Protein AF-A0A7S5YGH6-F1 (afdb_monomer)

Sequence (84 aa):
LVHSSTLVAAGVWFVMRYDYLLHFSSSVVIFSIMLLLTVFITGVSSFFFFDLKKIVALSTCNNISWCVLYLIFGDVMLSLFQLV

Organism: Echinococcus granulosus (NCBI:txid6210)

Structure (mmCIF, N/CA/C/O backbone):
data_AF-A0A7S5YGH6-F1
#
_entry.id   AF-A0A7S5YGH6-F1
#
loop_
_atom_site.group_PDB
_atom_site.id
_atom_site.type_symbol
_atom_site.label_atom_id
_atom_site.label_alt_id
_atom_site.label_comp_id
_atom_site.label_asym_id
_atom_site.label_entity_id
_atom_site.label_seq_id
_atom_site.pdbx_PDB_ins_code
_atom_site.Cartn_x
_atom_site.Cartn_y
_atom_site.Cartn_z
_atom_site.occupancy
_atom_site.B_iso_or_equiv
_atom_site.auth_seq_id
_atom_site.auth_comp_id
_atom_site.auth_asym_id
_atom_site.auth_atom_id
_atom_site.pdbx_PDB_model_num
ATOM 1 N N . LEU A 1 1 ? -5.085 11.724 14.601 1.00 48.44 1 LEU A N 1
ATOM 2 C CA . LEU A 1 1 ? -5.768 11.937 13.305 1.00 48.44 1 LEU A CA 1
ATOM 3 C C . LEU A 1 1 ? -4.813 12.443 12.226 1.00 48.44 1 LEU A C 1
ATOM 5 O O . LEU A 1 1 ? -4.767 11.821 11.182 1.00 48.44 1 LEU A O 1
ATOM 9 N N . VAL A 1 2 ? -3.993 13.471 12.477 1.00 27.97 2 VAL A N 1
ATOM 10 C CA . VAL A 1 2 ? -3.069 14.018 11.454 1.00 27.97 2 VAL A CA 1
ATOM 11 C C . VAL A 1 2 ? -1.869 13.107 11.146 1.00 27.97 2 VAL A C 1
ATOM 13 O O . VAL A 1 2 ? -1.380 13.101 10.028 1.00 27.97 2 VAL A O 1
ATOM 16 N N . HIS A 1 3 ? -1.407 12.282 12.090 1.00 49.56 3 HIS A N 1
ATOM 17 C CA . HIS A 1 3 ? -0.201 11.475 11.857 1.00 49.56 3 HIS A CA 1
ATOM 18 C C . HIS A 1 3 ? -0.377 10.255 10.945 1.00 49.56 3 HIS A C 1
ATOM 20 O O . HIS A 1 3 ? 0.616 9.778 10.408 1.00 49.56 3 HIS A O 1
ATOM 26 N N . SER A 1 4 ? -1.594 9.743 10.758 1.00 55.22 4 SER A N 1
ATOM 27 C CA . SER A 1 4 ? -1.807 8.481 10.040 1.00 55.22 4 SER A CA 1
ATOM 28 C C . SER A 1 4 ? -2.325 8.653 8.612 1.00 55.22 4 SER A C 1
ATOM 30 O O . SER A 1 4 ? -1.965 7.850 7.763 1.00 55.22 4 SER A O 1
ATOM 32 N N . SER A 1 5 ? -3.134 9.677 8.313 1.00 57.72 5 SER A N 1
ATOM 33 C CA . SER A 1 5 ? -3.750 9.815 6.982 1.00 57.72 5 SER A CA 1
ATOM 34 C C . SER A 1 5 ? -3.000 10.763 6.042 1.00 57.72 5 SER A C 1
ATOM 36 O O . SER A 1 5 ? -2.823 10.431 4.875 1.00 57.72 5 SER A O 1
ATOM 38 N N . THR A 1 6 ? -2.496 11.909 6.514 1.00 70.06 6 THR A N 1
ATOM 39 C CA . THR A 1 6 ? -1.888 12.915 5.617 1.00 70.06 6 THR A CA 1
ATOM 40 C C . THR A 1 6 ? -0.449 12.585 5.233 1.00 70.06 6 THR A C 1
ATOM 42 O O . THR A 1 6 ? -0.085 12.729 4.069 1.00 70.06 6 THR A O 1
ATOM 45 N N . LEU A 1 7 ? 0.363 12.095 6.176 1.00 63.16 7 LEU A N 1
ATOM 46 C CA . LEU A 1 7 ? 1.748 11.692 5.903 1.00 63.16 7 LEU A CA 1
ATOM 47 C C . LEU A 1 7 ? 1.802 10.498 4.945 1.00 63.16 7 LEU A C 1
ATOM 49 O O . LEU A 1 7 ? 2.646 10.448 4.054 1.00 63.16 7 LEU A O 1
ATOM 53 N N . VAL A 1 8 ? 0.861 9.565 5.094 1.00 62.44 8 VAL A N 1
ATOM 54 C CA . VAL A 1 8 ? 0.794 8.387 4.233 1.00 62.44 8 VAL A CA 1
ATOM 55 C C . VAL A 1 8 ? 0.249 8.734 2.848 1.00 62.44 8 VAL A C 1
ATOM 57 O O . VAL A 1 8 ? 0.847 8.326 1.856 1.00 62.44 8 VAL A O 1
ATOM 60 N N . ALA A 1 9 ? -0.803 9.556 2.758 1.00 69.00 9 ALA A N 1
ATOM 61 C CA . ALA A 1 9 ? -1.294 10.064 1.477 1.00 69.00 9 ALA A CA 1
ATOM 62 C C . ALA A 1 9 ? -0.216 10.844 0.710 1.00 69.00 9 ALA A C 1
ATOM 64 O O . ALA A 1 9 ? -0.051 10.637 -0.490 1.00 69.00 9 ALA A O 1
ATOM 65 N N . ALA A 1 10 ? 0.567 11.679 1.401 1.00 67.19 10 ALA A N 1
ATOM 66 C CA . ALA A 1 10 ? 1.691 12.393 0.802 1.00 67.19 10 ALA A CA 1
ATOM 67 C C . ALA A 1 10 ? 2.783 11.437 0.289 1.00 67.19 10 ALA A C 1
ATOM 69 O O . ALA A 1 10 ? 3.332 11.662 -0.788 1.00 67.19 10 ALA A O 1
ATOM 70 N N . GLY A 1 11 ? 3.063 10.352 1.021 1.00 70.62 11 GLY A N 1
ATOM 71 C CA . GLY A 1 11 ? 3.994 9.306 0.594 1.00 70.62 11 GLY A CA 1
ATOM 72 C C . GLY A 1 11 ? 3.532 8.582 -0.672 1.00 70.62 11 GLY A C 1
ATOM 73 O O . GLY A 1 11 ? 4.292 8.496 -1.633 1.00 70.62 11 GLY A O 1
ATOM 74 N N . VAL A 1 12 ? 2.275 8.125 -0.717 1.00 70.06 12 VAL A N 1
ATOM 75 C CA . VAL A 1 12 ? 1.712 7.461 -1.909 1.00 70.06 12 VAL A CA 1
ATOM 76 C C . VAL A 1 12 ? 1.673 8.424 -3.099 1.00 70.06 12 VAL A C 1
ATOM 78 O O . VAL A 1 12 ? 2.098 8.064 -4.194 1.00 70.06 12 VAL A O 1
ATOM 81 N N . TRP A 1 13 ? 1.252 9.673 -2.885 1.00 72.38 13 TRP A N 1
ATOM 82 C CA . TRP A 1 13 ? 1.217 10.696 -3.933 1.00 72.38 13 TRP A CA 1
ATOM 83 C C . TRP A 1 13 ? 2.611 11.012 -4.499 1.00 72.38 13 TRP A C 1
ATOM 85 O O . TRP A 1 13 ? 2.766 11.180 -5.708 1.00 72.38 13 TRP A O 1
ATOM 95 N N . PHE A 1 14 ? 3.643 11.044 -3.648 1.00 69.94 14 PHE A N 1
ATOM 96 C CA . PHE A 1 14 ? 5.026 11.207 -4.094 1.00 69.94 14 PHE A CA 1
ATOM 97 C C . PHE A 1 1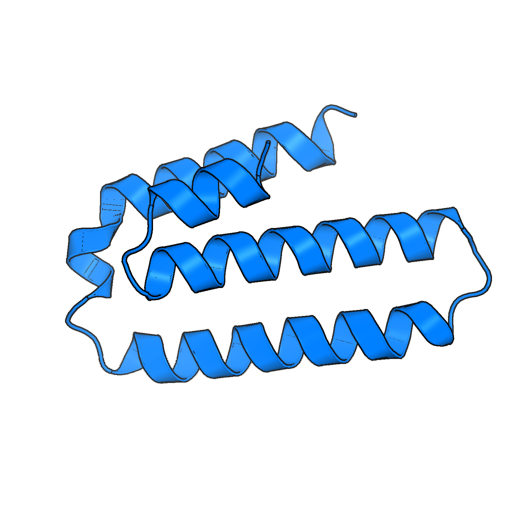4 ? 5.478 10.029 -4.966 1.00 69.94 14 PHE A C 1
ATOM 99 O O . PHE A 1 14 ? 6.038 10.246 -6.039 1.00 69.94 14 PHE A O 1
ATOM 106 N N . VAL A 1 15 ? 5.184 8.791 -4.554 1.00 67.25 15 VAL A N 1
ATOM 107 C CA . VAL A 1 15 ? 5.540 7.583 -5.319 1.00 67.25 15 VAL A CA 1
ATOM 108 C C . VAL A 1 15 ? 4.829 7.557 -6.679 1.00 67.25 15 VAL A C 1
ATOM 110 O O . VAL A 1 15 ? 5.469 7.242 -7.678 1.00 67.25 15 VAL A O 1
ATOM 113 N N . MET A 1 16 ? 3.570 8.008 -6.763 1.00 67.19 16 MET A N 1
ATOM 114 C CA . MET A 1 16 ? 2.842 8.129 -8.040 1.00 67.19 16 MET A CA 1
ATOM 115 C C . MET A 1 16 ? 3.530 9.062 -9.043 1.00 67.19 16 MET A C 1
ATOM 117 O O . MET A 1 16 ? 3.420 8.867 -10.250 1.00 67.19 16 MET A O 1
ATOM 121 N N . ARG A 1 17 ? 4.257 10.087 -8.580 1.00 69.56 17 ARG A N 1
ATOM 122 C CA . ARG A 1 17 ? 4.980 11.005 -9.479 1.00 69.56 17 ARG A CA 1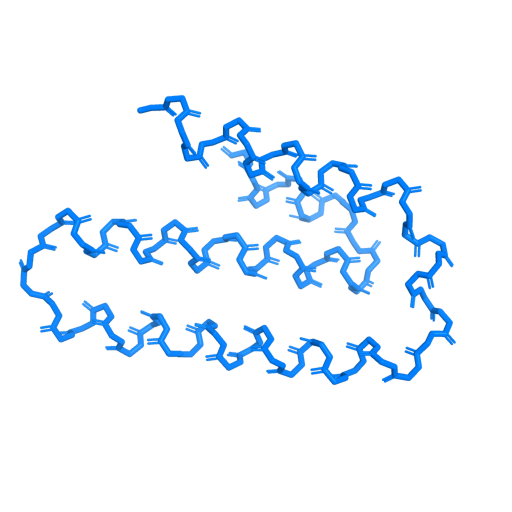
ATOM 123 C C . ARG A 1 17 ? 6.265 10.399 -10.049 1.00 69.56 17 ARG A C 1
ATOM 125 O O . ARG A 1 17 ? 6.731 10.886 -11.076 1.00 69.56 17 ARG A O 1
ATOM 132 N N . TYR A 1 18 ? 6.802 9.346 -9.432 1.00 64.94 18 TYR A N 1
ATOM 133 C CA . TYR A 1 18 ? 7.997 8.619 -9.882 1.00 64.94 18 TYR A CA 1
ATOM 134 C C . TYR A 1 18 ? 7.678 7.239 -10.485 1.00 64.94 18 TYR A C 1
ATOM 136 O O . TYR A 1 18 ? 8.587 6.437 -10.689 1.00 64.94 18 TYR A O 1
ATOM 144 N N . ASP A 1 19 ? 6.414 6.970 -10.818 1.00 65.31 19 ASP A N 1
ATOM 145 C CA . ASP A 1 19 ? 5.933 5.688 -11.354 1.00 65.31 19 ASP A CA 1
ATOM 146 C C . ASP A 1 19 ? 6.732 5.189 -12.580 1.00 65.31 19 ASP A C 1
ATOM 148 O O . ASP A 1 19 ? 7.138 4.029 -12.656 1.00 65.31 19 ASP A O 1
ATOM 152 N N . TYR A 1 20 ? 7.118 6.108 -13.474 1.00 58.84 20 TYR A N 1
ATOM 153 C CA . TYR A 1 20 ? 7.925 5.793 -14.660 1.00 58.84 20 TYR A CA 1
ATOM 154 C C . TYR A 1 20 ? 9.309 5.189 -14.336 1.00 58.84 20 TYR A C 1
ATOM 156 O O . TYR A 1 20 ? 9.852 4.415 -15.123 1.00 58.84 20 TYR A O 1
ATOM 164 N N . LEU A 1 21 ? 9.889 5.515 -13.173 1.00 58.50 21 LEU A N 1
ATOM 165 C CA . LEU A 1 21 ? 11.165 4.952 -12.706 1.00 58.50 21 LEU A CA 1
ATOM 166 C C . LEU A 1 21 ? 11.006 3.541 -12.120 1.00 58.50 21 LEU A C 1
ATOM 168 O O . LEU A 1 21 ? 11.971 2.776 -12.111 1.00 58.50 21 LEU A O 1
ATOM 172 N N . LEU A 1 22 ? 9.810 3.186 -11.644 1.00 60.72 22 LEU A N 1
ATOM 173 C CA . LEU A 1 22 ? 9.532 1.880 -11.050 1.00 60.72 22 LEU A CA 1
ATOM 174 C C . LEU A 1 22 ? 9.348 0.800 -12.122 1.00 60.72 22 LEU A C 1
ATOM 176 O O . LEU A 1 22 ? 9.933 -0.273 -11.993 1.00 60.72 22 LEU A O 1
ATOM 180 N N . HIS A 1 23 ? 8.637 1.085 -13.215 1.00 61.03 23 HIS A N 1
ATOM 181 C CA . HIS A 1 23 ? 8.233 0.074 -14.204 1.00 61.03 23 HIS A CA 1
ATOM 182 C C . HIS A 1 23 ? 9.360 -0.754 -14.854 1.00 61.03 23 HIS A C 1
ATOM 184 O O . HIS A 1 23 ? 9.095 -1.855 -15.331 1.00 61.03 23 HIS A O 1
ATOM 190 N N . PHE A 1 24 ? 10.612 -0.287 -14.856 1.00 58.81 24 PHE A N 1
ATOM 191 C CA . PHE A 1 24 ? 11.707 -0.937 -15.593 1.00 58.81 24 PHE A CA 1
ATOM 192 C C . PHE A 1 24 ? 12.718 -1.719 -14.745 1.00 58.81 24 PHE A C 1
ATOM 194 O O . PHE A 1 24 ? 13.726 -2.187 -15.277 1.00 58.81 24 PHE A O 1
ATOM 201 N N . SER A 1 25 ? 12.485 -1.894 -13.442 1.00 67.00 25 SER A N 1
ATOM 202 C CA . SER A 1 25 ? 13.483 -2.508 -12.557 1.00 67.00 25 SER A CA 1
ATOM 203 C C . SER A 1 25 ? 13.054 -3.873 -12.004 1.00 67.00 25 SER A C 1
ATOM 205 O O . SER A 1 25 ? 11.971 -4.033 -11.446 1.00 67.00 25 SER A O 1
ATOM 207 N N . SER A 1 26 ? 13.943 -4.870 -12.086 1.00 70.25 26 SER A N 1
ATOM 208 C CA . SER A 1 26 ? 13.774 -6.188 -11.442 1.00 70.25 26 SER A CA 1
ATOM 209 C C . SER A 1 26 ? 13.600 -6.092 -9.918 1.00 70.25 26 SER A C 1
ATOM 211 O O . SER A 1 26 ? 13.033 -6.991 -9.295 1.00 70.25 26 SER A O 1
ATOM 213 N N . SER A 1 27 ? 14.016 -4.974 -9.316 1.00 74.25 27 SER A N 1
ATOM 214 C CA . SER A 1 27 ? 13.763 -4.634 -7.914 1.00 74.25 27 SER A CA 1
ATOM 215 C C . SER A 1 27 ? 12.283 -4.515 -7.558 1.00 74.25 27 SER A C 1
ATOM 217 O O . SER A 1 27 ? 11.936 -4.749 -6.402 1.00 74.25 27 SER A O 1
ATOM 219 N N . VAL A 1 28 ? 11.401 -4.216 -8.516 1.00 78.12 28 VAL A N 1
ATOM 220 C CA . VAL A 1 28 ? 9.959 -4.121 -8.249 1.00 78.12 28 VAL A CA 1
ATOM 221 C C . VAL A 1 28 ? 9.369 -5.458 -7.818 1.00 78.12 28 VAL A C 1
ATOM 223 O O . VAL A 1 28 ? 8.584 -5.495 -6.876 1.00 78.12 28 VAL A O 1
ATOM 226 N N . VAL A 1 29 ? 9.797 -6.561 -8.435 1.00 78.19 29 VAL A N 1
ATOM 227 C CA . VAL A 1 29 ? 9.306 -7.906 -8.094 1.00 78.19 29 VAL A CA 1
ATOM 228 C C . VAL A 1 29 ? 9.708 -8.289 -6.667 1.00 78.19 29 VAL A C 1
ATOM 230 O O . VAL A 1 29 ? 8.917 -8.846 -5.909 1.00 78.19 29 VAL A O 1
ATOM 233 N N . ILE A 1 30 ? 10.933 -7.951 -6.261 1.00 82.75 30 ILE A N 1
ATOM 234 C CA . ILE A 1 30 ? 11.410 -8.198 -4.893 1.00 82.75 30 ILE A CA 1
ATOM 235 C C . ILE A 1 30 ? 10.615 -7.340 -3.901 1.00 82.75 30 ILE A C 1
ATOM 237 O O . ILE A 1 30 ? 10.190 -7.829 -2.853 1.00 82.75 30 ILE A O 1
ATOM 241 N N . PHE A 1 31 ? 10.367 -6.076 -4.246 1.00 83.31 31 PHE A N 1
ATOM 242 C CA . PHE A 1 31 ? 9.603 -5.159 -3.409 1.00 83.31 31 PHE A CA 1
ATOM 243 C C . PHE A 1 31 ? 8.131 -5.582 -3.262 1.00 83.31 31 PHE A C 1
ATOM 245 O O . PHE A 1 31 ? 7.605 -5.564 -2.149 1.00 83.31 31 PHE A O 1
ATOM 252 N N . SER A 1 32 ? 7.481 -6.059 -4.329 1.00 83.25 32 SER A N 1
ATOM 253 C CA . SER A 1 32 ? 6.103 -6.565 -4.260 1.00 83.25 32 SER A CA 1
ATOM 254 C C . SER A 1 32 ? 5.987 -7.804 -3.371 1.00 83.25 32 SER A C 1
ATOM 256 O O . SER A 1 32 ? 5.026 -7.929 -2.615 1.00 83.25 32 SER A O 1
ATOM 258 N N . ILE A 1 33 ? 6.982 -8.699 -3.402 1.00 86.06 33 ILE A N 1
ATOM 259 C CA . ILE A 1 33 ? 7.029 -9.868 -2.508 1.00 86.06 33 ILE A CA 1
ATOM 260 C C . ILE A 1 33 ? 7.157 -9.422 -1.047 1.00 86.06 33 ILE A C 1
ATOM 262 O O . ILE A 1 33 ? 6.451 -9.945 -0.186 1.00 86.06 33 ILE A O 1
ATOM 266 N N . MET A 1 34 ? 8.003 -8.428 -0.757 1.00 86.69 34 MET A N 1
ATOM 267 C CA . MET A 1 34 ? 8.123 -7.876 0.597 1.00 86.69 34 MET A CA 1
ATOM 268 C C . MET A 1 34 ? 6.805 -7.259 1.086 1.00 86.69 34 MET A C 1
ATOM 270 O O . MET A 1 34 ? 6.419 -7.497 2.227 1.00 86.69 34 MET A O 1
ATOM 274 N N . LEU A 1 35 ? 6.075 -6.538 0.229 1.00 88.12 35 LEU A N 1
ATOM 275 C CA . LEU A 1 35 ? 4.763 -5.971 0.575 1.00 88.12 35 LEU A CA 1
ATOM 276 C C . LEU A 1 35 ? 3.693 -7.042 0.827 1.00 88.12 35 LEU A C 1
ATOM 278 O O . LEU A 1 35 ? 2.884 -6.923 1.746 1.00 88.12 35 LEU A O 1
ATOM 282 N N . LEU A 1 36 ? 3.690 -8.123 0.046 1.00 89.44 36 LEU A N 1
ATOM 283 C CA . LEU A 1 36 ? 2.802 -9.262 0.292 1.00 89.44 36 LEU A CA 1
ATOM 284 C C . LEU A 1 36 ? 3.106 -9.927 1.642 1.00 89.44 36 LEU A C 1
ATOM 286 O O . LEU A 1 36 ? 2.18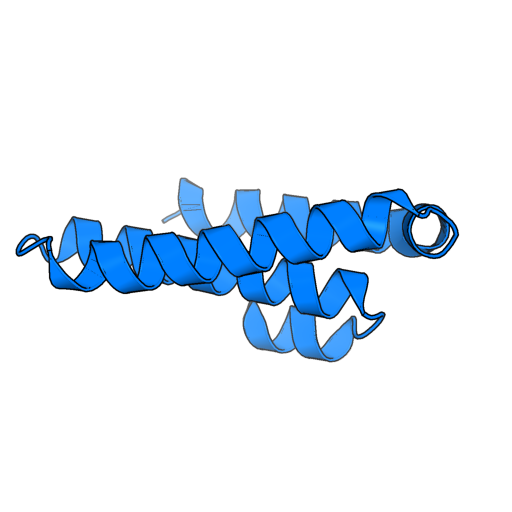8 -10.281 2.384 1.00 89.44 36 LEU A O 1
ATOM 290 N N . LEU A 1 37 ? 4.388 -10.038 2.002 1.00 91.31 37 LEU A N 1
ATOM 291 C CA . LEU A 1 37 ? 4.793 -10.532 3.316 1.00 91.31 37 LEU A CA 1
ATOM 292 C C . LEU A 1 37 ? 4.337 -9.594 4.443 1.00 91.31 37 LEU A C 1
ATOM 294 O O . LEU A 1 37 ? 3.862 -10.084 5.466 1.00 91.31 37 LEU A O 1
ATOM 298 N N . THR A 1 38 ? 4.408 -8.267 4.279 1.00 89.25 38 THR A N 1
ATOM 299 C CA . THR A 1 38 ? 3.926 -7.329 5.312 1.00 89.25 38 THR A CA 1
ATOM 300 C C . THR A 1 38 ? 2.412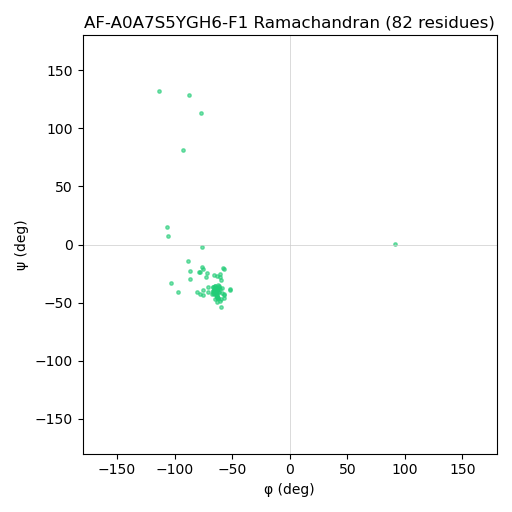 -7.397 5.496 1.00 89.25 38 THR A C 1
ATOM 302 O O . THR A 1 38 ? 1.946 -7.397 6.637 1.00 89.25 38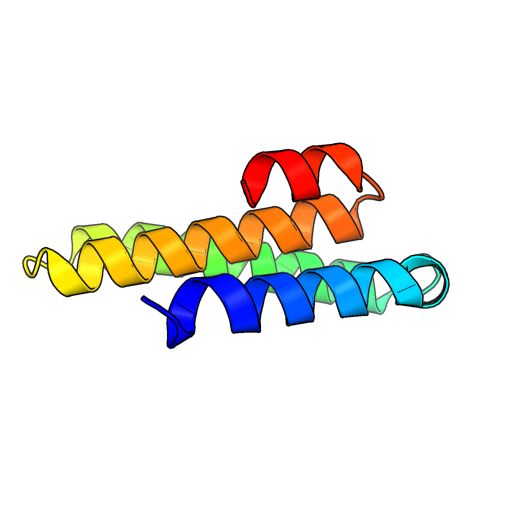 THR A O 1
ATOM 305 N N . VAL A 1 39 ? 1.638 -7.530 4.414 1.00 91.81 39 VAL A N 1
ATOM 306 C CA . VAL A 1 39 ? 0.183 -7.784 4.467 1.00 91.81 39 VAL A CA 1
ATOM 307 C C . VAL A 1 39 ? -0.111 -9.062 5.255 1.00 91.81 39 VAL A C 1
ATOM 309 O O . VAL A 1 39 ? -0.949 -9.071 6.156 1.00 91.81 39 VAL A O 1
ATOM 312 N N . PHE A 1 40 ? 0.630 -10.135 4.978 1.00 92.19 40 PHE A N 1
ATOM 313 C CA . PHE A 1 40 ? 0.451 -11.400 5.680 1.00 92.19 40 PHE A CA 1
ATOM 314 C C . PHE A 1 40 ? 0.799 -11.295 7.174 1.00 92.19 40 PHE A C 1
ATOM 316 O O . PHE A 1 40 ? 0.013 -11.710 8.025 1.00 92.19 40 PHE A O 1
ATOM 323 N N . ILE A 1 41 ? 1.941 -10.689 7.515 1.00 91.19 41 ILE A N 1
ATOM 324 C CA . ILE A 1 41 ? 2.395 -10.531 8.905 1.00 91.19 41 ILE A CA 1
ATOM 325 C C . ILE A 1 41 ? 1.432 -9.641 9.697 1.00 91.19 41 ILE A C 1
ATOM 327 O O . ILE A 1 41 ? 1.083 -9.977 10.830 1.00 91.19 41 ILE A O 1
ATOM 331 N N . THR A 1 42 ? 0.975 -8.525 9.123 1.00 88.88 42 THR A N 1
ATOM 332 C CA . THR A 1 42 ? -0.008 -7.633 9.767 1.00 88.88 42 THR A CA 1
ATOM 333 C C . THR A 1 42 ? -1.369 -8.311 9.923 1.00 88.88 42 THR A C 1
ATOM 335 O O . THR A 1 42 ? -1.999 -8.178 10.970 1.00 88.88 42 THR A O 1
ATOM 338 N N . GLY A 1 43 ? -1.786 -9.127 8.952 1.00 88.44 43 GLY A N 1
ATOM 339 C CA . GLY A 1 43 ? -2.975 -9.970 9.068 1.00 88.44 43 GLY A CA 1
ATOM 340 C C . GLY A 1 43 ? -2.876 -10.958 10.233 1.00 88.44 43 GLY A C 1
ATOM 341 O O . GLY A 1 43 ? -3.727 -10.945 11.121 1.00 88.44 43 GLY A O 1
ATOM 342 N N . VAL A 1 44 ? -1.809 -11.760 10.290 1.00 90.69 44 VAL A N 1
ATOM 343 C CA . VAL A 1 44 ? -1.616 -12.757 11.359 1.00 90.69 44 VAL A CA 1
ATOM 344 C C . VAL A 1 44 ? -1.507 -12.087 12.728 1.00 90.69 44 VAL A C 1
ATOM 346 O O . VAL A 1 44 ? -2.168 -12.505 13.675 1.00 90.69 44 VAL A O 1
ATOM 349 N N . SER A 1 45 ? -0.720 -11.018 12.841 1.00 89.25 45 SER A N 1
ATOM 350 C CA . SER A 1 45 ? -0.532 -10.316 14.114 1.00 89.25 45 SER A CA 1
ATOM 351 C C . SER A 1 45 ? -1.806 -9.633 14.621 1.00 89.25 45 SER A C 1
ATOM 353 O O . SER A 1 45 ? -1.987 -9.544 15.835 1.00 89.25 45 SER A O 1
ATOM 355 N N . SER A 1 46 ? -2.741 -9.250 13.742 1.00 86.50 46 SER A N 1
ATOM 356 C CA . SER A 1 46 ? -4.036 -8.689 14.156 1.00 86.50 46 SER A CA 1
ATOM 357 C C . SER A 1 46 ? -4.898 -9.674 14.955 1.00 86.50 46 SER A C 1
ATOM 359 O O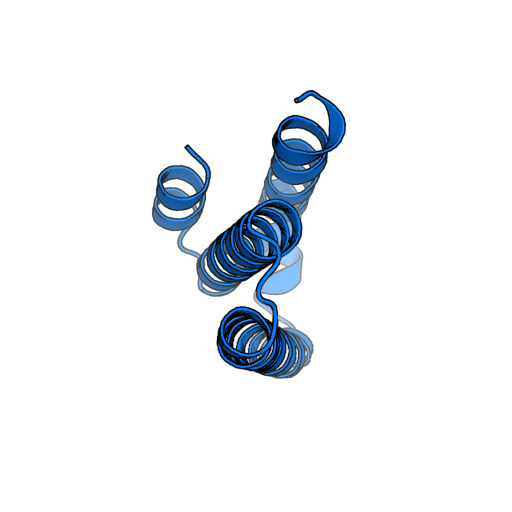 . SER A 1 46 ? -5.651 -9.241 15.821 1.00 86.50 46 SER A O 1
ATOM 361 N N . PHE A 1 47 ? -4.733 -10.986 14.741 1.00 87.12 47 PHE A N 1
ATOM 362 C CA . PHE A 1 47 ? -5.440 -12.018 15.505 1.00 87.12 47 PHE A CA 1
ATOM 363 C C . PHE A 1 47 ? -4.848 -12.259 16.899 1.00 87.12 47 PHE A C 1
ATOM 365 O O . PHE A 1 47 ? -5.550 -12.742 17.783 1.00 87.12 47 PHE A O 1
ATOM 372 N N . PHE A 1 48 ? -3.569 -11.933 17.112 1.00 87.56 48 PHE A N 1
ATOM 373 C CA . PHE A 1 48 ? -2.887 -12.163 18.392 1.00 87.56 48 PHE A CA 1
ATOM 374 C C . PHE A 1 48 ? -3.061 -11.016 19.394 1.00 87.56 48 PHE A C 1
ATOM 376 O O . PHE A 1 48 ? -2.914 -11.227 20.599 1.00 87.56 48 PHE A O 1
ATOM 383 N N . PHE A 1 49 ? -3.358 -9.799 18.933 1.00 87.19 49 PHE A N 1
ATOM 384 C CA . PHE A 1 49 ? -3.569 -8.661 19.825 1.00 87.19 49 PHE A CA 1
ATOM 385 C C . PHE A 1 49 ? -5.029 -8.574 20.277 1.00 87.19 49 PHE A C 1
ATOM 387 O O . PHE A 1 49 ? -5.928 -8.522 19.453 1.00 87.19 49 PHE A O 1
ATOM 394 N N . PHE A 1 50 ? -5.262 -8.465 21.589 1.00 82.25 50 PHE A N 1
ATOM 395 C CA . PHE A 1 50 ? -6.592 -8.182 22.156 1.00 82.25 50 PHE A CA 1
ATOM 396 C C . PHE A 1 50 ? -6.895 -6.676 22.286 1.00 82.25 50 PHE A C 1
ATOM 398 O O . PHE A 1 50 ? -8.043 -6.280 22.477 1.00 82.25 50 PHE A O 1
ATOM 405 N N . ASP A 1 51 ? -5.879 -5.815 22.159 1.00 90.31 51 ASP A N 1
ATOM 406 C CA . ASP A 1 51 ? -6.048 -4.363 22.237 1.00 90.31 51 ASP A CA 1
ATOM 407 C C . ASP A 1 51 ? -6.639 -3.799 20.936 1.00 90.31 51 ASP A C 1
ATOM 409 O O . ASP A 1 51 ? -5.954 -3.710 19.912 1.00 90.31 51 ASP A O 1
ATOM 413 N N . LEU A 1 52 ? -7.874 -3.291 21.001 1.00 84.88 52 LEU A N 1
ATOM 414 C CA . LEU A 1 52 ? -8.580 -2.683 19.861 1.00 84.88 52 LEU A CA 1
ATOM 415 C C . LEU A 1 52 ? -7.765 -1.588 19.152 1.00 84.88 52 LEU A C 1
ATOM 417 O O . LEU A 1 52 ? -7.757 -1.507 17.927 1.00 84.88 52 LEU A O 1
ATOM 421 N N . LYS A 1 53 ? -7.019 -0.767 19.903 1.00 85.38 53 LYS A N 1
ATOM 422 C CA . LYS A 1 53 ? -6.184 0.300 19.320 1.00 85.38 53 LYS A CA 1
ATOM 423 C C . LYS A 1 53 ? -5.042 -0.251 18.459 1.00 85.38 53 LYS A C 1
ATOM 425 O O . LYS A 1 53 ? -4.707 0.357 17.446 1.00 85.38 53 LYS A O 1
ATOM 430 N N . LYS A 1 54 ? -4.453 -1.389 18.845 1.00 83.81 54 LYS A N 1
ATOM 431 C CA . LYS A 1 54 ? -3.372 -2.034 18.084 1.00 83.81 54 LYS A CA 1
ATOM 432 C C . LYS A 1 54 ? -3.916 -2.733 16.845 1.00 83.81 54 LYS A C 1
ATOM 434 O O . LYS A 1 54 ? -3.304 -2.620 15.790 1.00 83.81 54 LYS A O 1
ATOM 439 N N . ILE A 1 55 ? -5.085 -3.369 16.953 1.00 87.38 55 ILE A N 1
ATOM 440 C CA . ILE A 1 55 ? -5.768 -3.987 15.807 1.00 87.38 55 ILE A CA 1
ATOM 441 C C . ILE A 1 55 ? -6.071 -2.932 14.735 1.00 87.38 55 ILE A C 1
ATOM 443 O O . ILE A 1 55 ? -5.742 -3.135 13.569 1.00 87.38 55 ILE A O 1
ATOM 447 N N . VAL A 1 56 ? -6.623 -1.777 15.126 1.00 87.12 56 VAL A N 1
ATOM 448 C CA . VAL A 1 56 ? -6.919 -0.680 14.187 1.00 87.12 56 VAL A CA 1
ATOM 449 C C . VAL A 1 56 ? -5.638 -0.091 13.581 1.00 87.12 56 VAL A C 1
ATOM 451 O O . VAL A 1 56 ? -5.599 0.221 12.396 1.00 87.12 56 VAL A O 1
ATOM 454 N N . ALA A 1 57 ? -4.553 0.022 14.350 1.00 85.69 57 ALA A N 1
ATOM 455 C CA . ALA A 1 57 ? -3.269 0.452 13.795 1.00 85.69 57 ALA A CA 1
ATOM 456 C C . ALA A 1 57 ? -2.735 -0.546 12.744 1.00 85.69 57 ALA A C 1
ATOM 458 O O . ALA A 1 57 ? -2.322 -0.138 11.656 1.00 85.69 57 ALA A O 1
ATOM 459 N N . LEU A 1 58 ? -2.804 -1.852 13.021 1.00 86.31 58 LEU A N 1
ATOM 460 C CA . LEU A 1 58 ? -2.408 -2.898 12.073 1.00 86.31 58 LEU A CA 1
ATOM 461 C C . LEU A 1 58 ? -3.277 -2.907 10.814 1.00 86.31 58 LEU A C 1
ATOM 463 O O . LEU A 1 58 ? -2.742 -3.062 9.718 1.00 86.31 58 LEU A O 1
ATOM 467 N N . SER A 1 59 ? -4.589 -2.693 10.940 1.00 86.06 59 SER A N 1
ATOM 468 C CA . SER A 1 59 ? -5.475 -2.638 9.776 1.00 86.06 59 SER A CA 1
ATOM 469 C C . SER A 1 59 ? -5.179 -1.427 8.889 1.00 86.06 59 SER A C 1
ATOM 471 O O . SER A 1 59 ? -5.185 -1.567 7.666 1.00 86.06 59 SER A O 1
ATOM 473 N N . THR A 1 60 ? -4.815 -0.273 9.467 1.00 88.50 60 THR A N 1
ATOM 474 C CA . THR A 1 60 ? -4.344 0.873 8.669 1.00 88.50 60 THR A CA 1
ATOM 475 C C . THR A 1 60 ? -3.030 0.569 7.947 1.00 88.50 60 THR A C 1
ATOM 477 O O . THR A 1 60 ? -2.911 0.879 6.767 1.00 88.50 60 THR A O 1
ATOM 480 N N . CYS A 1 61 ? -2.077 -0.109 8.596 1.00 85.75 61 CYS A N 1
ATOM 481 C CA . CYS A 1 61 ? -0.817 -0.526 7.968 1.00 85.75 61 CYS A CA 1
ATOM 482 C C . CYS A 1 61 ? -1.042 -1.509 6.804 1.00 85.75 61 CYS A C 1
ATOM 484 O O . CYS A 1 61 ? -0.431 -1.374 5.738 1.00 85.75 61 CYS A O 1
ATOM 486 N N . ASN A 1 62 ? -1.971 -2.450 6.979 1.00 90.31 62 ASN A N 1
ATOM 487 C CA . ASN A 1 62 ? -2.375 -3.369 5.925 1.00 90.31 62 ASN A CA 1
ATOM 488 C C . ASN A 1 62 ? -3.002 -2.617 4.736 1.00 90.31 62 ASN A C 1
ATOM 490 O O . ASN A 1 62 ? -2.600 -2.845 3.598 1.00 90.31 62 ASN A O 1
ATOM 494 N N . ASN A 1 63 ? -3.910 -1.662 4.991 1.00 88.06 63 ASN A N 1
ATOM 495 C CA . ASN A 1 63 ? -4.543 -0.861 3.935 1.00 88.06 63 ASN A CA 1
ATOM 496 C C . ASN A 1 63 ? -3.511 -0.118 3.070 1.00 88.06 63 ASN A C 1
ATOM 498 O O . ASN A 1 63 ? -3.574 -0.137 1.846 1.00 88.06 63 ASN A O 1
ATOM 502 N N . ILE A 1 64 ? -2.504 0.470 3.714 1.00 86.25 64 ILE A N 1
ATOM 503 C CA . ILE A 1 64 ? -1.426 1.204 3.042 1.00 86.25 64 ILE A CA 1
ATOM 504 C C . ILE A 1 64 ? -0.579 0.269 2.172 1.00 86.25 64 ILE A C 1
ATOM 506 O O . ILE A 1 64 ? -0.221 0.629 1.052 1.00 86.25 64 ILE A O 1
ATOM 510 N N . SER A 1 65 ? -0.287 -0.939 2.661 1.00 88.12 65 SER A N 1
ATOM 511 C CA . SER A 1 65 ? 0.471 -1.941 1.901 1.00 88.12 65 SER A CA 1
ATOM 512 C C . SER A 1 65 ? -0.254 -2.325 0.603 1.00 88.12 65 SER A C 1
ATOM 514 O O . SER A 1 65 ? 0.383 -2.444 -0.444 1.00 88.12 65 SER A O 1
ATOM 516 N N . TRP A 1 66 ? -1.589 -2.427 0.644 1.00 84.88 66 TRP A N 1
ATOM 517 C CA . TRP A 1 66 ? -2.425 -2.638 -0.544 1.00 84.88 66 TRP A CA 1
ATOM 518 C C . TRP A 1 66 ? -2.417 -1.444 -1.503 1.00 84.88 66 TRP A C 1
ATOM 520 O O . TRP A 1 66 ? -2.271 -1.650 -2.707 1.00 84.88 66 TRP A O 1
ATOM 530 N N . CYS A 1 67 ? -2.486 -0.204 -1.004 1.00 86.19 67 CYS A N 1
ATOM 531 C CA . CYS A 1 67 ? -2.369 0.984 -1.859 1.00 86.19 67 CYS A CA 1
ATOM 532 C C . CYS A 1 67 ? -1.051 0.994 -2.653 1.00 86.19 67 CYS A C 1
ATOM 534 O O . CYS A 1 67 ? -1.049 1.310 -3.842 1.00 86.19 67 CYS A O 1
ATOM 536 N N . VAL A 1 68 ? 0.065 0.632 -2.009 1.00 82.56 68 VAL A N 1
ATOM 537 C CA . VAL A 1 68 ? 1.387 0.590 -2.656 1.00 82.56 68 VAL A CA 1
ATOM 538 C C . VAL A 1 68 ? 1.486 -0.566 -3.659 1.00 82.56 68 VAL A C 1
ATOM 540 O O . VAL A 1 68 ? 2.073 -0.385 -4.723 1.00 82.56 68 VAL A O 1
ATOM 543 N N . LEU A 1 69 ? 0.879 -1.724 -3.374 1.00 84.81 69 LEU A N 1
ATOM 544 C CA . LEU A 1 69 ? 0.807 -2.835 -4.331 1.00 84.81 69 LEU A CA 1
ATOM 545 C C . LEU A 1 69 ? 0.074 -2.434 -5.617 1.00 84.81 69 LEU A C 1
ATOM 547 O O . LEU A 1 69 ? 0.609 -2.656 -6.700 1.00 84.81 69 LEU A O 1
ATOM 551 N N . TYR A 1 70 ? -1.099 -1.802 -5.521 1.00 85.31 70 TYR A N 1
ATOM 552 C CA . TYR A 1 70 ? -1.838 -1.350 -6.709 1.00 85.31 70 TYR A CA 1
ATOM 553 C C . TYR A 1 70 ? -1.052 -0.332 -7.540 1.00 85.31 70 TYR A C 1
ATOM 555 O O . TYR A 1 70 ? -1.080 -0.394 -8.767 1.00 85.31 70 TYR A O 1
ATOM 563 N N . LEU A 1 71 ? -0.298 0.552 -6.881 1.00 79.62 71 LEU A N 1
ATOM 564 C CA . LEU A 1 71 ? 0.577 1.509 -7.555 1.00 79.62 71 LEU A CA 1
ATOM 565 C C . LEU A 1 71 ? 1.680 0.789 -8.345 1.00 79.62 71 LEU A C 1
ATOM 567 O O . LEU A 1 71 ? 1.875 1.077 -9.517 1.00 79.62 71 LEU A O 1
ATOM 571 N N . ILE A 1 72 ? 2.337 -0.210 -7.749 1.00 79.25 72 ILE A N 1
ATOM 572 C CA . ILE A 1 72 ? 3.379 -1.010 -8.416 1.00 79.25 72 ILE A CA 1
ATOM 573 C C . ILE A 1 72 ? 2.860 -1.727 -9.671 1.00 79.25 72 ILE A C 1
ATOM 575 O O . ILE A 1 72 ? 3.587 -1.848 -10.658 1.00 79.25 72 ILE A O 1
ATOM 579 N N . PHE A 1 73 ? 1.617 -2.209 -9.635 1.00 77.56 73 PHE A N 1
ATOM 580 C CA . PHE A 1 73 ? 0.983 -2.858 -10.782 1.00 77.56 73 PHE A CA 1
ATOM 581 C C . PHE A 1 73 ? 0.506 -1.869 -11.864 1.00 77.56 73 PHE A C 1
ATOM 583 O O . PHE A 1 73 ? 0.060 -2.313 -12.918 1.00 77.56 73 PHE A O 1
ATOM 590 N N . GLY A 1 74 ? 0.657 -0.556 -11.648 1.00 77.62 74 GLY A N 1
ATOM 591 C CA . GLY A 1 74 ? 0.310 0.503 -12.603 1.00 77.62 74 GLY A CA 1
ATOM 592 C C . GLY A 1 74 ? -1.116 1.048 -12.458 1.00 77.62 74 GLY A C 1
ATOM 593 O O . GLY A 1 74 ? -1.504 1.965 -13.182 1.00 77.62 74 GLY A O 1
ATOM 594 N N . ASP A 1 75 ? -1.901 0.546 -11.500 1.00 81.00 75 ASP A N 1
ATOM 595 C CA . ASP A 1 75 ? -3.290 0.958 -11.301 1.00 81.00 75 ASP A CA 1
ATOM 596 C C . ASP A 1 75 ? -3.412 2.101 -10.279 1.00 81.00 75 ASP A C 1
ATOM 598 O O . ASP A 1 75 ? -3.760 1.948 -9.099 1.00 81.00 75 ASP A O 1
ATOM 602 N N . VAL A 1 76 ? -3.170 3.314 -10.775 1.00 79.12 76 VAL A N 1
ATOM 603 C CA . VAL A 1 76 ? -3.264 4.567 -10.006 1.00 79.12 76 VAL A CA 1
ATOM 604 C C . VAL A 1 76 ? -4.691 4.826 -9.492 1.00 79.12 76 VAL A C 1
ATOM 606 O O . VAL A 1 76 ? -4.882 5.320 -8.384 1.00 79.12 76 VAL A O 1
ATOM 609 N N . MET A 1 77 ? -5.721 4.457 -10.257 1.00 80.62 77 MET A N 1
ATOM 610 C CA . MET A 1 77 ? -7.115 4.675 -9.842 1.00 80.62 77 MET A CA 1
ATOM 611 C C . MET A 1 77 ? -7.518 3.750 -8.686 1.00 80.62 77 MET A C 1
ATOM 613 O O . MET A 1 77 ? -8.167 4.200 -7.745 1.00 80.62 77 MET A O 1
ATOM 617 N N . LEU A 1 78 ? -7.099 2.478 -8.718 1.00 80.44 78 LEU A N 1
ATOM 618 C CA . LEU A 1 78 ? -7.378 1.510 -7.648 1.00 80.44 78 LEU A CA 1
ATOM 619 C C . LEU A 1 78 ? -6.656 1.879 -6.349 1.00 80.44 78 LEU A C 1
ATOM 621 O O . LEU A 1 78 ? -7.248 1.809 -5.274 1.00 80.44 78 LEU A O 1
ATOM 625 N N . SER A 1 79 ? -5.408 2.340 -6.442 1.00 83.12 79 SER A N 1
ATOM 626 C CA . SER A 1 79 ? -4.669 2.825 -5.269 1.00 83.12 79 SER A CA 1
ATOM 627 C C . SER A 1 79 ? -5.294 4.079 -4.648 1.00 83.12 79 SER A C 1
ATOM 629 O O . SER A 1 79 ? -5.318 4.184 -3.422 1.00 83.12 79 SER A O 1
ATOM 631 N N . LEU A 1 80 ? -5.853 4.996 -5.449 1.00 80.31 80 LEU A N 1
ATOM 632 C CA . LEU A 1 80 ? -6.612 6.141 -4.929 1.00 80.31 80 LEU A CA 1
ATOM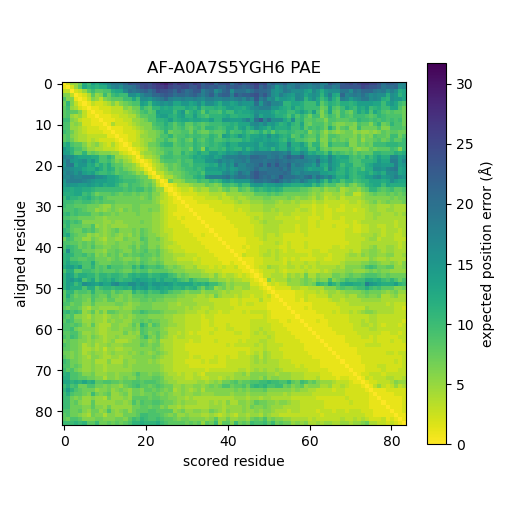 633 C C . LEU A 1 80 ? -7.922 5.710 -4.262 1.00 80.31 80 LEU A C 1
ATOM 635 O O . LEU A 1 80 ? -8.221 6.197 -3.176 1.00 80.31 80 LEU A O 1
ATOM 639 N N . PHE A 1 81 ? -8.669 4.776 -4.860 1.00 83.25 81 PHE A N 1
ATOM 640 C CA . PHE A 1 81 ? -9.890 4.243 -4.247 1.00 83.25 81 PHE A CA 1
ATOM 641 C C . PHE A 1 81 ? -9.631 3.551 -2.909 1.00 83.25 81 PHE A C 1
ATOM 643 O O . PHE A 1 81 ? -10.447 3.666 -2.007 1.00 83.25 81 PHE A O 1
ATOM 650 N N . GLN A 1 82 ? -8.502 2.860 -2.769 1.00 83.31 82 GLN A N 1
ATOM 651 C CA . GLN A 1 82 ? -8.133 2.184 -1.525 1.00 83.31 82 GLN A CA 1
ATOM 652 C C . GLN A 1 82 ? -7.714 3.163 -0.409 1.00 83.31 82 GLN A C 1
ATOM 654 O O . GLN A 1 82 ? -7.759 2.829 0.779 1.00 83.31 82 GLN A O 1
ATOM 659 N N . L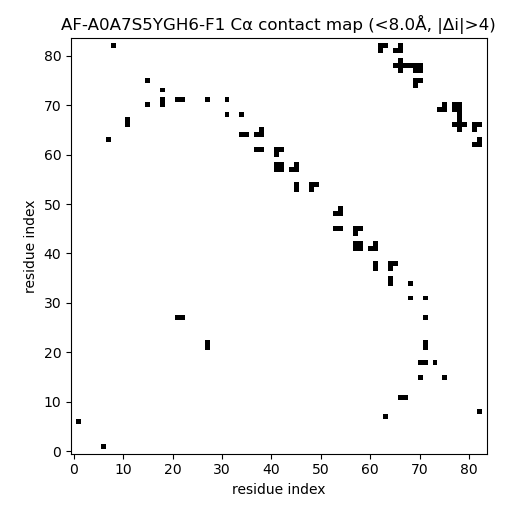EU A 1 83 ? -7.252 4.357 -0.788 1.00 77.56 83 LEU A N 1
ATOM 660 C CA . LEU A 1 83 ? -6.735 5.366 0.132 1.00 77.56 83 LEU A CA 1
ATOM 661 C C . LEU A 1 83 ? -7.827 6.279 0.712 1.00 77.56 83 LEU A C 1
ATOM 663 O O . LEU A 1 83 ? -7.646 6.782 1.823 1.00 77.56 83 LEU A O 1
ATOM 667 N N . VAL A 1 84 ? -8.905 6.511 -0.046 1.00 77.06 84 VAL A N 1
ATOM 668 C CA . VAL A 1 84 ? -10.090 7.297 0.356 1.00 77.06 84 VAL A CA 1
ATOM 669 C C . VAL A 1 84 ? -10.965 6.495 1.314 1.00 77.06 84 VAL A C 1
ATOM 671 O O . VAL A 1 84 ? -11.350 7.080 2.352 1.00 77.0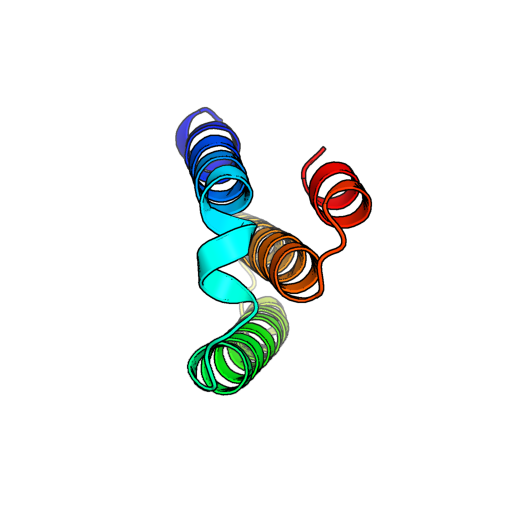6 84 VAL A O 1
#

Secondary structure (DSSP, 8-state):
-HHHHHHHHHHHHHHHHTHHHHTT-THHHHHHHHHHHHHHHHHHHHHH---HHHHHHHHHHHHHHHHHHHHHTT-HHHHHHHH-

Solvent-accessible surface area (backbone atoms only — not comparable to full-atom values): 4748 Å² total; per-residue (Å²): 118,71,79,68,54,55,57,49,50,52,49,54,55,52,51,63,76,47,44,84,73,51,79,80,43,79,63,50,61,58,52,51,51,52,41,54,49,49,38,50,52,36,55,58,51,41,75,74,50,87,51,66,72,58,35,52,51,35,51,52,54,34,47,51,40,52,27,53,50,32,43,74,74,67,36,60,68,60,18,51,63,64,69,109

Nearest PDB structures (foldseek):
  6cfw-assembly1_D  TM=9.709E-01  e=3.091E+00  Pyrococcus furiosus DSM 3638

pLDDT: mean 77.91, std 12.13, range [27.97, 92.19]

Mean predicted aligned error: 6.93 Å

Radius of gyration: 13.66 Å; Cα contacts (8 Å, |Δi|>4): 59; chains: 1; bounding box: 24×27×38 Å

Foldseek 3Di:
DVPQQPVLVVVLVVVLVCLVVLQPDPVLVVVLVVLVVLLVVLVVVLVVDPDPVSNVVSVSVNLSSVLVNCSSVVNPVVSVVSSD

InterPro domains:
  IPR001750 NADH:quinone oxidoreductase/Mrp antiporter, transmembrane domain [PF00361] (2-82)